Protein AF-A0A1A2D0D0-F1 (afdb_monomer_lite)

Foldseek 3Di:
DDDPPPPDDDDDDDPVRLVVLLVVCVVVCVVVVDDDDCLVVADLDDDDDDDDDDPVCVVCVVSVVLNVQLVPPVRRPNPDDDDDDD

Radius of gyration: 15.6 Å; chains: 1; bounding box: 46×33×27 Å

Secondary structure (DSSP, 8-state):
--------PPPPPPHHHHHHHHHHHHHHHHHH------GGGS-SS---------TTTTTTHHHHHHHHHHHSTTT-GGGSPPPP--

Sequence (86 aa):
MSRADTVSVPRAPTKADVAAALRLMEPLRKVIKPKVYGIENVPEKGALLVGNHNTLGGMVDAQLLAAERDADPNRSLAKRPLRSED

Structure (mmCIF, N/CA/C/O backbone):
data_AF-A0A1A2D0D0-F1
#
_entry.id   AF-A0A1A2D0D0-F1
#
loop_
_atom_site.group_PDB
_atom_site.id
_atom_site.type_symbol
_atom_site.label_atom_id
_atom_site.label_alt_id
_atom_site.label_comp_id
_atom_site.label_asym_id
_atom_site.label_entity_id
_atom_site.label_seq_id
_atom_site.pdbx_PDB_ins_code
_atom_site.Cartn_x
_atom_site.Cartn_y
_atom_site.Cartn_z
_atom_site.occupancy
_atom_site.B_iso_or_equiv
_atom_site.auth_seq_id
_atom_site.auth_comp_id
_atom_site.auth_asym_id
_atom_site.auth_atom_id
_atom_site.pdbx_PDB_model_num
ATOM 1 N N . MET A 1 1 ? 31.660 -21.547 -12.225 1.00 39.28 1 MET A N 1
ATOM 2 C CA . MET A 1 1 ? 30.980 -20.902 -11.079 1.00 39.28 1 MET A CA 1
ATOM 3 C C . MET A 1 1 ? 30.442 -19.572 -11.585 1.00 39.28 1 MET A C 1
ATOM 5 O O . MET A 1 1 ? 31.245 -18.742 -11.986 1.00 39.28 1 MET A O 1
ATOM 9 N N . SER A 1 2 ? 29.119 -19.430 -11.731 1.00 56.28 2 SER A N 1
ATOM 10 C CA . SER A 1 2 ? 28.514 -18.235 -12.341 1.00 56.28 2 SER A CA 1
ATOM 11 C C . SER A 1 2 ? 28.587 -17.051 -11.381 1.00 56.28 2 SER A C 1
ATOM 13 O O . SER A 1 2 ? 28.280 -17.196 -10.199 1.00 56.28 2 SER A O 1
ATOM 15 N N . ARG A 1 3 ? 29.017 -15.901 -11.900 1.00 52.72 3 ARG A N 1
ATOM 16 C CA . ARG A 1 3 ? 29.088 -14.611 -11.212 1.00 52.72 3 ARG A CA 1
ATOM 17 C C . ARG A 1 3 ? 27.675 -14.261 -10.738 1.00 52.72 3 ARG A C 1
ATOM 19 O O . ARG A 1 3 ? 26.765 -14.180 -11.555 1.00 52.72 3 ARG A O 1
ATOM 26 N N . ALA A 1 4 ? 27.477 -14.135 -9.430 1.00 59.81 4 ALA A N 1
ATOM 27 C CA . ALA A 1 4 ? 26.265 -13.531 -8.902 1.00 59.81 4 ALA A CA 1
ATOM 28 C C . ALA A 1 4 ? 26.312 -12.054 -9.302 1.00 59.81 4 ALA A C 1
ATOM 30 O O . ALA A 1 4 ? 27.041 -11.271 -8.693 1.00 59.81 4 ALA A O 1
ATOM 31 N N . ASP A 1 5 ? 25.618 -11.698 -10.380 1.00 60.66 5 ASP A N 1
ATOM 32 C CA . ASP A 1 5 ? 25.361 -10.302 -10.700 1.00 60.66 5 ASP A CA 1
ATOM 33 C C . ASP A 1 5 ? 24.665 -9.693 -9.483 1.00 60.66 5 ASP A C 1
ATOM 35 O O . ASP A 1 5 ? 23.609 -10.155 -9.048 1.00 60.66 5 ASP A O 1
ATOM 39 N N . THR A 1 6 ? 25.309 -8.712 -8.855 1.00 67.44 6 THR A N 1
ATOM 40 C CA . THR A 1 6 ? 24.766 -8.013 -7.694 1.00 67.44 6 THR A CA 1
ATOM 41 C C . THR A 1 6 ? 23.528 -7.245 -8.139 1.00 67.44 6 THR A C 1
ATOM 43 O O . THR A 1 6 ? 23.633 -6.136 -8.661 1.00 67.44 6 THR A O 1
ATOM 46 N N . VAL A 1 7 ? 22.353 -7.853 -7.972 1.00 73.81 7 VAL A N 1
ATOM 47 C CA . VAL A 1 7 ? 21.065 -7.205 -8.216 1.00 73.81 7 VAL A CA 1
ATOM 48 C C . VAL A 1 7 ? 20.933 -6.060 -7.217 1.00 73.81 7 VAL A C 1
ATOM 50 O O . VAL A 1 7 ? 20.791 -6.276 -6.014 1.00 73.81 7 VAL A O 1
ATOM 53 N N . SER A 1 8 ? 21.031 -4.829 -7.717 1.00 79.31 8 SER A N 1
ATOM 54 C CA . SER A 1 8 ? 20.818 -3.630 -6.914 1.00 79.31 8 SER A CA 1
ATOM 55 C C . SER A 1 8 ? 19.325 -3.487 -6.638 1.00 79.31 8 SER A C 1
ATOM 57 O O . SER A 1 8 ? 18.528 -3.303 -7.559 1.00 79.31 8 SER A O 1
ATOM 59 N N . VAL A 1 9 ? 18.941 -3.610 -5.367 1.00 77.56 9 VAL A N 1
ATOM 60 C CA . VAL A 1 9 ? 17.568 -3.335 -4.943 1.00 77.56 9 VAL A CA 1
ATOM 61 C C . VAL A 1 9 ? 17.373 -1.816 -4.948 1.00 77.56 9 VAL A C 1
ATOM 63 O O . VAL A 1 9 ? 18.165 -1.109 -4.317 1.00 77.56 9 VAL A O 1
ATOM 66 N N . PRO A 1 10 ? 16.346 -1.292 -5.639 1.00 78.12 10 PRO A N 1
ATOM 67 C CA . PRO A 1 10 ? 16.048 0.132 -5.624 1.00 78.12 10 PRO A CA 1
ATOM 68 C C . P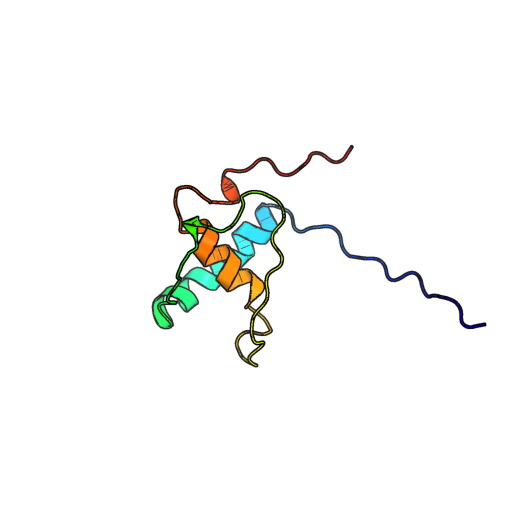RO A 1 10 ? 15.808 0.637 -4.201 1.00 78.12 10 PRO A C 1
ATOM 70 O O . PRO A 1 10 ? 15.303 -0.095 -3.345 1.00 78.12 10 PRO A O 1
ATOM 73 N N . ARG A 1 11 ? 16.122 1.914 -3.958 1.00 83.44 11 ARG A N 1
ATOM 74 C CA . ARG A 1 11 ? 15.811 2.552 -2.674 1.00 83.44 11 ARG A CA 1
ATOM 75 C C . ARG A 1 11 ? 14.322 2.416 -2.355 1.00 83.44 11 ARG A C 1
ATOM 77 O O . ARG A 1 11 ? 13.479 2.434 -3.256 1.00 83.44 11 ARG A O 1
ATOM 84 N N . ALA A 1 12 ? 14.004 2.353 -1.067 1.00 82.12 12 ALA A N 1
ATOM 85 C CA . ALA A 1 12 ? 12.617 2.391 -0.636 1.00 82.12 12 ALA A CA 1
ATOM 86 C C . ALA A 1 12 ? 11.931 3.683 -1.140 1.00 82.12 12 ALA A C 1
ATOM 88 O O . ALA A 1 12 ? 12.560 4.747 -1.139 1.00 82.12 12 ALA A O 1
ATOM 89 N N . PRO A 1 13 ? 10.653 3.617 -1.553 1.00 83.12 13 PRO A N 1
ATOM 90 C CA . PRO A 1 13 ? 9.896 4.799 -1.946 1.00 83.12 13 PRO A CA 1
ATOM 91 C C . PRO A 1 13 ? 9.829 5.829 -0.814 1.00 83.12 13 PRO A C 1
ATOM 93 O O . PRO A 1 13 ? 9.649 5.479 0.356 1.00 83.12 13 PRO A O 1
ATOM 96 N N . THR A 1 14 ? 9.923 7.112 -1.159 1.00 87.69 14 THR A N 1
ATOM 97 C CA . THR A 1 14 ? 9.725 8.202 -0.197 1.00 87.69 14 THR A CA 1
ATOM 98 C C . THR A 1 14 ? 8.234 8.408 0.092 1.00 87.69 14 THR A C 1
ATOM 100 O O . THR A 1 14 ? 7.364 7.945 -0.648 1.00 87.69 14 THR A O 1
ATOM 103 N N . LYS A 1 15 ? 7.893 9.169 1.144 1.00 82.50 15 LYS A N 1
ATOM 104 C CA . LYS A 1 15 ? 6.485 9.531 1.413 1.00 82.50 15 LYS A CA 1
ATOM 105 C C . LYS A 1 15 ? 5.832 10.264 0.247 1.00 82.50 15 LYS A C 1
ATOM 107 O O . LYS A 1 15 ? 4.639 10.088 0.022 1.00 82.50 15 LYS A O 1
ATOM 112 N N . ALA A 1 16 ? 6.593 11.110 -0.445 1.00 85.44 16 ALA A N 1
ATOM 113 C CA . ALA A 1 16 ? 6.092 11.863 -1.585 1.00 85.44 16 ALA A CA 1
ATOM 114 C C . ALA A 1 16 ? 5.730 10.917 -2.737 1.00 85.44 16 ALA A C 1
ATOM 116 O O . ALA A 1 16 ? 4.651 11.057 -3.309 1.00 85.44 16 ALA A O 1
ATOM 117 N N . ASP A 1 17 ? 6.570 9.907 -2.988 1.00 85.81 17 ASP A N 1
ATOM 118 C CA . ASP A 1 17 ? 6.324 8.880 -4.006 1.00 85.81 17 ASP A CA 1
ATOM 119 C C . ASP A 1 17 ? 5.054 8.081 -3.684 1.00 85.81 17 ASP A C 1
ATOM 121 O O . ASP A 1 17 ? 4.175 7.923 -4.533 1.00 85.81 17 ASP A O 1
ATOM 125 N N . VAL A 1 18 ? 4.907 7.645 -2.426 1.00 84.19 18 VAL A N 1
ATOM 126 C CA . VAL A 1 18 ? 3.704 6.933 -1.965 1.00 84.19 18 VAL A CA 1
ATOM 127 C C . VAL A 1 18 ? 2.470 7.825 -2.093 1.00 84.19 18 VAL A C 1
ATOM 129 O O . VAL A 1 18 ? 1.471 7.415 -2.674 1.00 84.19 18 VAL A O 1
ATOM 132 N N . ALA A 1 19 ? 2.531 9.072 -1.622 1.00 85.56 19 ALA A N 1
ATOM 133 C CA . ALA A 1 19 ? 1.403 9.996 -1.691 1.00 85.56 19 ALA A CA 1
ATOM 134 C C . ALA A 1 19 ? 0.996 10.337 -3.136 1.00 85.56 19 ALA A C 1
ATOM 136 O O . ALA A 1 19 ? -0.184 10.560 -3.404 1.00 85.56 19 ALA A O 1
ATOM 137 N N . ALA A 1 20 ? 1.945 10.398 -4.072 1.00 87.19 20 ALA A N 1
ATOM 138 C CA . ALA A 1 20 ? 1.651 10.579 -5.491 1.00 87.19 20 ALA A CA 1
ATOM 139 C C . ALA A 1 20 ? 0.928 9.353 -6.069 1.00 87.19 20 ALA A C 1
ATOM 141 O O . ALA A 1 20 ? -0.116 9.503 -6.705 1.00 87.19 20 ALA A O 1
ATOM 142 N N . ALA A 1 21 ? 1.418 8.145 -5.777 1.00 84.38 21 ALA A N 1
ATOM 143 C CA . ALA A 1 21 ? 0.779 6.902 -6.203 1.00 84.38 21 ALA A CA 1
ATOM 144 C C . ALA A 1 21 ? -0.650 6.761 -5.645 1.00 84.38 21 ALA A C 1
ATOM 146 O O . ALA A 1 21 ? -1.566 6.384 -6.374 1.00 84.38 21 ALA A O 1
ATOM 147 N N . LEU A 1 22 ? -0.867 7.127 -4.378 1.00 84.75 22 LEU A N 1
ATOM 148 C CA . LEU A 1 22 ? -2.186 7.080 -3.742 1.00 84.75 22 LEU A CA 1
ATOM 149 C C . LEU A 1 22 ? -3.199 8.027 -4.397 1.00 84.75 22 LEU A C 1
ATOM 151 O O . LEU A 1 22 ? -4.341 7.626 -4.621 1.00 84.75 22 LEU A O 1
ATOM 155 N N . ARG A 1 23 ? -2.787 9.247 -4.767 1.00 87.12 23 ARG A N 1
ATOM 156 C CA . ARG A 1 23 ? -3.655 10.207 -5.475 1.00 87.12 23 ARG A CA 1
ATOM 157 C C . ARG A 1 23 ? -4.118 9.679 -6.830 1.00 87.12 23 ARG A C 1
ATOM 159 O O . ARG A 1 23 ? -5.273 9.865 -7.196 1.00 87.12 23 ARG A O 1
ATOM 166 N N . LEU A 1 24 ? -3.242 8.978 -7.551 1.00 86.06 24 LEU A N 1
ATOM 167 C CA . LEU A 1 24 ? -3.599 8.340 -8.822 1.00 86.06 24 LEU A CA 1
ATOM 168 C C . LEU A 1 24 ? -4.632 7.215 -8.639 1.00 86.06 24 LEU A C 1
ATOM 170 O O . LEU A 1 24 ? -5.402 6.939 -9.556 1.00 86.06 24 LEU A O 1
ATOM 174 N N . MET A 1 25 ? -4.683 6.590 -7.458 1.00 83.69 25 MET A N 1
ATOM 175 C CA . MET A 1 25 ? -5.621 5.507 -7.143 1.00 83.69 25 MET A CA 1
ATOM 176 C C . MET A 1 25 ? -6.991 5.981 -6.651 1.00 83.69 25 MET A C 1
ATOM 178 O O . MET A 1 25 ? -7.953 5.217 -6.721 1.00 83.69 25 MET A O 1
ATOM 182 N N . GLU A 1 26 ? -7.132 7.224 -6.186 1.00 85.44 26 GLU A N 1
ATOM 183 C CA . GLU A 1 26 ? -8.413 7.772 -5.717 1.00 85.44 26 GLU A CA 1
ATOM 184 C C . GLU A 1 26 ? -9.602 7.574 -6.680 1.00 85.44 26 GLU A C 1
ATOM 186 O O . GLU A 1 26 ? -10.657 7.126 -6.215 1.00 85.44 26 GLU A O 1
ATOM 191 N N . PRO A 1 27 ? -9.501 7.871 -7.994 1.00 87.31 27 PRO A N 1
ATOM 192 C CA . PRO A 1 27 ? -10.621 7.653 -8.908 1.00 87.31 27 PRO A CA 1
ATOM 193 C C . PRO A 1 27 ? -10.962 6.167 -9.045 1.00 87.31 27 PRO A C 1
ATOM 195 O O . PRO A 1 27 ? -12.136 5.801 -8.990 1.00 87.31 27 PRO A O 1
ATOM 198 N N . LEU A 1 28 ? -9.948 5.303 -9.149 1.00 82.94 28 LEU A N 1
ATOM 199 C CA . LEU A 1 28 ? -10.137 3.862 -9.298 1.00 82.94 28 LEU A CA 1
ATOM 200 C C . LEU A 1 28 ? -10.858 3.265 -8.082 1.00 82.94 28 LEU A C 1
ATOM 202 O O . LEU A 1 28 ? -11.810 2.502 -8.241 1.00 82.94 28 LEU A O 1
ATOM 206 N N . ARG A 1 29 ? -10.479 3.678 -6.867 1.00 84.25 29 ARG A N 1
ATOM 207 C CA . ARG A 1 29 ? -11.107 3.229 -5.613 1.00 84.25 29 ARG A CA 1
ATOM 208 C C . ARG A 1 29 ? -12.593 3.563 -5.536 1.00 84.25 29 ARG A C 1
ATOM 210 O O . ARG A 1 29 ? -13.378 2.746 -5.058 1.00 84.25 29 ARG A O 1
ATOM 217 N N . LYS A 1 30 ? -13.002 4.734 -6.035 1.00 86.38 30 LYS A N 1
ATOM 218 C CA . LYS A 1 30 ? -14.421 5.136 -6.074 1.00 86.38 30 LYS A CA 1
ATOM 219 C C . LYS A 1 30 ? -15.247 4.252 -7.007 1.00 86.38 30 LYS A C 1
ATOM 221 O O . LYS A 1 30 ? -16.416 4.003 -6.718 1.00 86.38 30 LYS A O 1
ATOM 226 N N . VAL A 1 31 ? -14.641 3.786 -8.100 1.00 86.50 31 VAL A N 1
ATOM 227 C CA . VAL A 1 31 ? -15.288 2.914 -9.087 1.00 86.50 31 VAL A CA 1
ATOM 228 C C . VAL A 1 31 ? -15.411 1.489 -8.555 1.00 86.50 31 VAL A C 1
ATOM 230 O O . VAL A 1 31 ? -16.505 0.932 -8.565 1.00 86.50 31 VAL A O 1
ATOM 233 N N . ILE A 1 32 ? -14.316 0.909 -8.055 1.00 81.69 32 ILE A N 1
ATOM 234 C CA . ILE A 1 32 ? -14.297 -0.509 -7.663 1.00 81.69 32 ILE A CA 1
ATOM 235 C C . ILE A 1 32 ? -14.827 -0.763 -6.247 1.00 81.69 32 ILE A C 1
ATOM 237 O O . ILE A 1 32 ? -15.131 -1.909 -5.929 1.00 81.69 32 ILE A O 1
ATOM 241 N N . LYS A 1 33 ? -14.940 0.281 -5.407 1.00 83.12 33 LYS A N 1
ATOM 242 C CA . LYS A 1 33 ? -15.418 0.227 -4.010 1.00 83.12 33 LYS A CA 1
ATOM 243 C C . LYS A 1 33 ? -14.872 -0.999 -3.263 1.00 83.12 33 LYS A C 1
ATOM 245 O O . LYS A 1 33 ? -15.632 -1.919 -2.942 1.00 83.12 33 LYS A O 1
ATOM 250 N N . PRO A 1 34 ? -13.552 -1.041 -3.034 1.00 80.69 34 PRO A N 1
ATOM 251 C CA . PRO A 1 34 ? -12.895 -2.220 -2.491 1.00 80.69 34 PRO A CA 1
ATOM 252 C C . PRO A 1 34 ? -13.442 -2.553 -1.100 1.00 80.69 34 PRO A C 1
ATOM 254 O O . PRO A 1 34 ? -13.709 -1.672 -0.284 1.00 80.69 34 PRO A O 1
ATOM 257 N N . LYS A 1 35 ? -13.625 -3.849 -0.840 1.00 82.50 35 LYS A N 1
ATOM 258 C CA . LYS A 1 35 ? -14.008 -4.362 0.478 1.00 82.50 35 LYS A CA 1
ATOM 259 C C . LYS A 1 35 ? -12.756 -4.806 1.213 1.00 82.50 35 LYS A C 1
ATOM 261 O O . LYS A 1 35 ? -11.966 -5.573 0.670 1.00 82.50 35 LYS A O 1
ATOM 266 N N . VAL A 1 36 ? -12.609 -4.343 2.445 1.00 82.31 36 VAL A N 1
ATOM 267 C CA . VAL A 1 36 ? -11.444 -4.607 3.288 1.00 82.31 36 VAL A CA 1
ATOM 268 C C . VAL A 1 36 ? -11.939 -5.194 4.598 1.00 82.31 36 VAL A C 1
ATOM 270 O O . VAL A 1 36 ? -12.896 -4.690 5.183 1.00 82.31 36 VAL A O 1
ATOM 273 N N . TYR A 1 37 ? -11.290 -6.260 5.048 1.00 83.38 37 TYR A N 1
ATOM 274 C CA . TYR A 1 37 ? -11.605 -6.941 6.297 1.00 83.38 37 TYR A CA 1
ATOM 275 C C . TYR A 1 37 ? -10.334 -7.050 7.131 1.00 83.38 37 TYR A C 1
ATOM 277 O O . TYR A 1 37 ? -9.272 -7.355 6.588 1.00 83.38 37 TYR A O 1
ATOM 285 N N . GLY A 1 38 ? -10.437 -6.824 8.440 1.00 84.25 38 GLY A N 1
ATOM 286 C CA . GLY A 1 38 ? -9.332 -7.078 9.359 1.00 84.25 38 GLY A CA 1
ATOM 287 C C . GLY A 1 38 ? -8.165 -6.091 9.269 1.00 84.25 38 GLY A C 1
ATOM 288 O O . GLY A 1 38 ? -7.073 -6.426 9.725 1.00 84.25 38 GLY A O 1
ATOM 289 N N . ILE A 1 39 ? -8.355 -4.902 8.683 1.00 82.12 39 ILE A N 1
ATOM 290 C CA . ILE A 1 39 ? -7.294 -3.887 8.547 1.00 82.12 39 ILE A CA 1
ATOM 291 C C . ILE A 1 39 ? -6.763 -3.424 9.912 1.00 82.12 39 ILE A C 1
ATOM 293 O O . ILE A 1 39 ? -5.583 -3.105 10.064 1.00 82.12 39 ILE A O 1
ATOM 297 N N . GLU A 1 40 ? -7.616 -3.474 10.931 1.00 80.56 40 GLU A N 1
ATOM 298 C CA . GLU A 1 40 ? -7.294 -3.194 12.321 1.00 80.56 40 GLU A CA 1
ATOM 299 C C . GLU A 1 40 ? -6.258 -4.172 12.896 1.00 80.56 40 GLU A C 1
ATOM 301 O O . GLU A 1 40 ? -5.458 -3.774 13.747 1.00 80.56 40 GLU A O 1
ATOM 306 N N . ASN A 1 41 ? -6.210 -5.404 12.377 1.00 81.75 41 ASN A N 1
ATOM 307 C CA . ASN A 1 41 ? -5.298 -6.463 12.820 1.00 81.75 41 ASN A CA 1
ATOM 308 C C . ASN A 1 41 ? -3.925 -6.390 12.142 1.00 81.75 41 ASN A C 1
ATOM 310 O O . ASN A 1 41 ? -3.009 -7.118 12.526 1.00 81.75 41 ASN A O 1
ATOM 314 N N . VAL A 1 42 ? -3.759 -5.527 11.134 1.00 78.56 42 VAL A N 1
ATOM 315 C CA . VAL A 1 42 ? -2.471 -5.369 10.458 1.00 78.56 42 VAL A CA 1
ATOM 316 C C . VAL A 1 42 ? -1.495 -4.670 11.409 1.00 78.56 42 VAL A C 1
ATOM 318 O O . VAL A 1 42 ? -1.773 -3.552 11.862 1.00 78.56 42 VAL A O 1
ATOM 321 N N . PRO A 1 43 ? -0.341 -5.289 11.717 1.00 77.88 43 PRO A N 1
ATOM 322 C CA . PRO A 1 43 ? 0.626 -4.714 12.634 1.00 77.88 43 PRO A CA 1
ATOM 323 C C . PRO A 1 43 ? 1.197 -3.419 12.064 1.00 77.88 43 PRO A C 1
ATOM 325 O O . PRO A 1 43 ? 1.392 -3.257 10.858 1.00 77.88 43 PRO A O 1
ATOM 328 N N . GLU A 1 44 ? 1.517 -2.479 12.949 1.00 74.56 44 GLU A N 1
ATOM 329 C CA . GLU A 1 44 ? 2.074 -1.203 12.517 1.00 74.56 44 GLU A CA 1
ATOM 330 C C . GL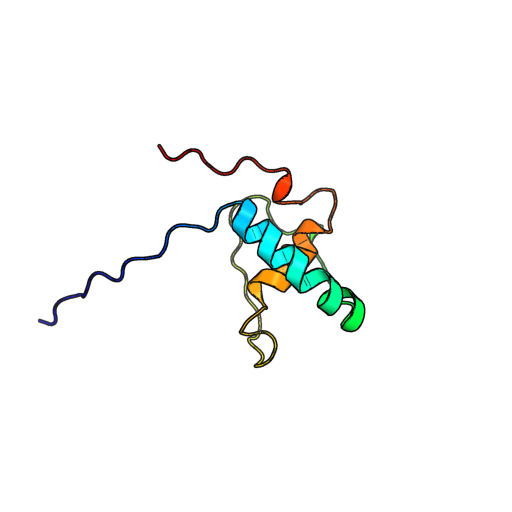U A 1 44 ? 3.435 -1.382 11.839 1.00 74.56 44 GLU A C 1
ATOM 332 O O . GLU A 1 44 ? 3.768 -0.643 10.915 1.00 74.56 44 GLU A O 1
ATOM 337 N N . LYS A 1 45 ? 4.255 -2.342 12.261 1.00 76.19 45 LYS A N 1
ATOM 338 C CA . LYS A 1 45 ? 5.574 -2.595 11.671 1.00 76.19 45 LYS A CA 1
ATOM 339 C C . LYS A 1 45 ? 5.695 -4.065 11.303 1.00 76.19 45 LYS A C 1
ATOM 341 O O . LYS A 1 45 ? 5.348 -4.911 12.115 1.00 76.19 45 LYS A O 1
ATOM 346 N N . GLY A 1 46 ? 6.241 -4.326 10.114 1.00 69.88 46 GLY A N 1
ATOM 347 C CA . GLY A 1 46 ? 6.514 -5.675 9.622 1.00 69.88 46 GLY A CA 1
ATOM 348 C C . GLY A 1 46 ? 5.238 -6.464 9.332 1.00 69.88 46 GLY A C 1
ATOM 349 O O . GLY A 1 46 ? 4.679 -7.095 10.218 1.00 69.88 46 GLY A O 1
ATOM 350 N N . ALA A 1 47 ? 4.803 -6.457 8.074 1.00 77.56 47 ALA A N 1
ATOM 351 C CA . ALA A 1 47 ? 3.710 -7.295 7.597 1.00 77.56 47 ALA A CA 1
ATOM 352 C C . ALA A 1 47 ? 4.117 -7.928 6.266 1.00 77.56 47 ALA A C 1
ATOM 354 O O . ALA A 1 47 ? 4.625 -7.233 5.384 1.00 77.56 47 ALA A O 1
ATOM 355 N N . LEU A 1 48 ? 3.891 -9.235 6.129 1.00 78.62 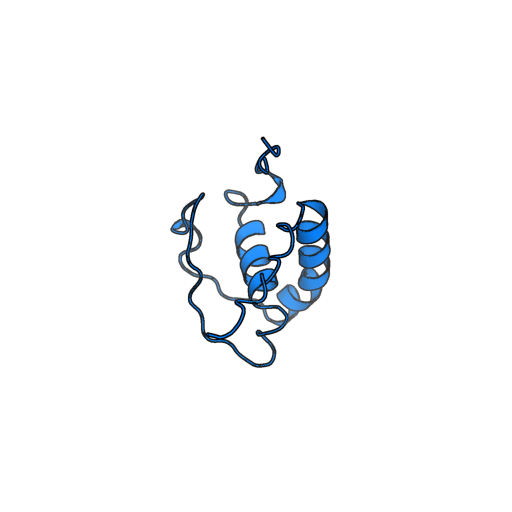48 LEU A N 1
ATOM 356 C CA . LEU A 1 48 ? 3.983 -9.906 4.841 1.00 78.62 48 LEU A CA 1
ATOM 357 C C . LEU A 1 48 ? 2.605 -9.868 4.190 1.00 78.62 48 LEU A C 1
ATOM 359 O O . LEU A 1 48 ? 1.629 -10.368 4.745 1.00 78.62 48 LEU A O 1
ATOM 363 N N . LEU A 1 49 ? 2.539 -9.256 3.016 1.00 73.62 49 LEU A N 1
ATOM 364 C CA . LEU A 1 49 ? 1.316 -9.163 2.238 1.00 73.62 49 LEU A CA 1
ATOM 365 C C . LEU A 1 49 ? 1.250 -10.376 1.319 1.00 73.62 49 LEU A C 1
ATOM 367 O O . LEU A 1 49 ? 2.081 -10.526 0.426 1.00 73.62 49 LEU A O 1
ATOM 371 N N . VAL A 1 50 ? 0.275 -11.246 1.564 1.00 75.94 50 VAL A N 1
ATOM 372 C CA . VAL A 1 50 ? 0.024 -12.434 0.748 1.00 75.94 50 VAL A CA 1
ATOM 373 C C . VAL A 1 50 ? -1.330 -12.252 0.085 1.00 75.94 50 VAL A C 1
ATOM 375 O O . VAL A 1 50 ? -2.340 -12.075 0.762 1.00 75.94 50 VAL A O 1
ATOM 378 N N . GLY A 1 51 ? -1.349 -12.267 -1.240 1.00 72.25 51 GLY A N 1
ATOM 379 C CA . GLY A 1 51 ? -2.562 -12.063 -2.014 1.00 72.25 51 GLY A CA 1
ATOM 380 C C . GLY A 1 51 ? -2.447 -12.687 -3.394 1.00 72.25 51 GLY A C 1
ATOM 3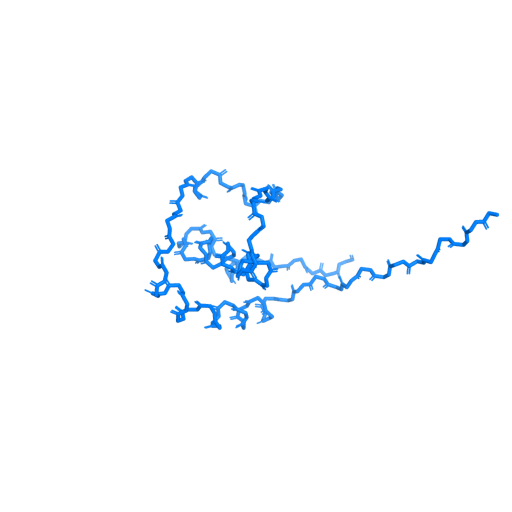81 O O . GLY A 1 51 ? -1.348 -12.907 -3.903 1.00 72.25 51 GLY A O 1
ATOM 382 N N . ASN A 1 52 ? -3.599 -12.975 -3.990 1.00 77.12 52 ASN A N 1
ATOM 383 C CA . ASN A 1 52 ? -3.660 -13.435 -5.369 1.00 77.12 52 ASN A CA 1
ATOM 384 C C . ASN A 1 52 ? -3.329 -12.274 -6.309 1.00 77.12 52 ASN A C 1
ATOM 386 O O . ASN A 1 52 ? -3.899 -11.193 -6.184 1.00 77.12 52 ASN A O 1
ATOM 390 N N . HIS A 1 53 ? -2.448 -12.528 -7.271 1.00 70.19 53 HIS A N 1
ATOM 391 C CA . HIS A 1 53 ? -2.075 -11.566 -8.298 1.00 70.19 53 HIS A CA 1
ATOM 392 C C . HIS A 1 53 ? -3.037 -11.693 -9.482 1.00 70.19 53 HIS A C 1
ATOM 394 O O . HIS A 1 53 ? -3.086 -12.745 -10.122 1.00 70.19 53 HIS A O 1
ATOM 400 N N . ASN A 1 54 ? -3.826 -10.656 -9.772 1.00 60.34 54 ASN A N 1
ATOM 401 C CA . ASN A 1 54 ? -4.669 -10.624 -10.974 1.00 60.34 54 ASN A CA 1
ATOM 402 C C . ASN A 1 54 ? -4.116 -9.610 -11.987 1.00 60.34 54 ASN A C 1
ATOM 404 O O . ASN A 1 54 ? -3.439 -8.669 -11.604 1.00 60.34 54 ASN A O 1
ATOM 408 N N . THR A 1 55 ? -4.393 -9.770 -13.280 1.00 52.34 55 THR A N 1
ATOM 409 C CA . THR A 1 55 ? -3.762 -8.992 -14.367 1.00 52.34 55 THR A CA 1
ATOM 410 C C . THR A 1 55 ? -4.058 -7.483 -14.342 1.00 52.34 55 THR A C 1
ATOM 412 O O . THR A 1 55 ? -3.290 -6.706 -14.899 1.00 52.34 55 THR A O 1
ATOM 415 N N . LEU A 1 56 ? -5.145 -7.056 -13.690 1.00 55.56 56 LEU A N 1
ATOM 416 C CA . LEU A 1 56 ? -5.468 -5.645 -13.418 1.00 55.56 56 LEU A CA 1
ATOM 417 C C . LEU A 1 56 ? -4.869 -5.168 -12.084 1.00 55.56 56 LEU A C 1
ATOM 419 O O . LEU A 1 56 ? -4.574 -3.988 -11.934 1.00 55.56 56 LEU A O 1
ATOM 423 N N . GLY A 1 57 ? -4.672 -6.091 -11.144 1.00 52.56 57 GLY A N 1
ATOM 4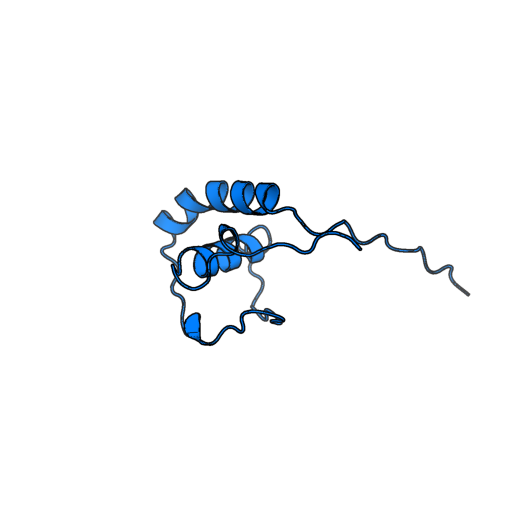24 C CA . GLY A 1 57 ? -4.060 -5.915 -9.836 1.00 52.56 57 GLY A CA 1
ATOM 425 C C . GLY A 1 57 ? -2.536 -5.904 -9.882 1.00 52.56 57 GLY A C 1
ATOM 426 O O . GLY A 1 57 ? -1.916 -5.162 -9.145 1.0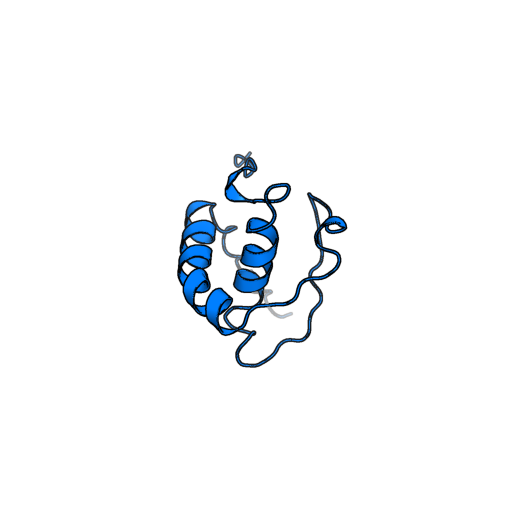0 52.56 57 GLY A O 1
ATOM 427 N N . GLY A 1 58 ? -1.879 -6.575 -10.823 1.00 57.25 58 GLY A N 1
ATOM 428 C CA . GLY A 1 58 ? -0.426 -6.714 -10.766 1.00 57.25 58 GLY A CA 1
ATOM 429 C C . GLY A 1 58 ? 0.383 -5.428 -10.935 1.00 57.25 58 GLY A C 1
ATOM 430 O O . GLY A 1 58 ? 1.520 -5.347 -10.476 1.00 57.25 58 GLY A O 1
ATOM 431 N N . MET A 1 59 ? -0.221 -4.399 -11.534 1.00 67.69 59 MET A N 1
ATOM 432 C CA . MET A 1 59 ? 0.342 -3.047 -11.599 1.00 67.69 59 MET A CA 1
ATOM 433 C C . MET A 1 59 ? 0.022 -2.184 -10.372 1.00 67.69 59 MET A C 1
ATOM 435 O O . MET A 1 59 ? 0.749 -1.225 -10.112 1.00 67.69 59 MET A O 1
ATOM 439 N N . VAL A 1 60 ? -1.070 -2.476 -9.657 1.00 74.06 60 VAL A N 1
ATOM 440 C CA . VAL A 1 60 ? -1.651 -1.576 -8.644 1.00 74.06 60 VAL A CA 1
ATOM 441 C C . VAL A 1 60 ? -1.949 -2.237 -7.293 1.00 74.06 60 VAL A C 1
ATOM 443 O O . VAL A 1 60 ? -2.462 -1.566 -6.407 1.00 74.06 60 VAL A O 1
ATOM 446 N N . ASP A 1 61 ? -1.640 -3.520 -7.096 1.00 76.31 61 ASP A N 1
ATOM 447 C CA . ASP A 1 61 ? -2.008 -4.315 -5.913 1.00 76.31 61 ASP A CA 1
ATOM 448 C C . ASP A 1 61 ? -1.435 -3.669 -4.651 1.00 76.31 61 ASP A C 1
ATOM 450 O O . ASP A 1 61 ? -2.136 -3.434 -3.664 1.00 76.31 61 ASP A O 1
ATOM 454 N N . ALA A 1 62 ? -0.151 -3.312 -4.715 1.00 77.12 62 ALA A N 1
ATOM 455 C CA . ALA A 1 62 ? 0.552 -2.662 -3.621 1.00 77.12 62 ALA A CA 1
ATOM 456 C C . ALA A 1 62 ? -0.027 -1.271 -3.322 1.00 77.12 62 ALA A C 1
ATOM 458 O O . ALA A 1 62 ? -0.192 -0.903 -2.159 1.00 77.12 62 ALA A O 1
ATOM 459 N N . GLN A 1 63 ? -0.364 -0.503 -4.358 1.00 79.44 63 GLN A N 1
ATOM 460 C CA . GLN A 1 63 ? -0.908 0.846 -4.242 1.00 79.44 63 GLN A CA 1
ATOM 461 C C . GLN A 1 63 ? -2.339 0.821 -3.707 1.00 79.44 63 GLN A C 1
ATOM 463 O O . GLN A 1 63 ? -2.681 1.637 -2.856 1.00 79.44 63 GLN A O 1
ATOM 468 N N . LEU A 1 64 ? -3.165 -0.121 -4.165 1.00 79.44 64 LEU A N 1
ATOM 469 C CA . LEU A 1 64 ? -4.538 -0.289 -3.713 1.00 79.44 64 LEU A CA 1
ATOM 470 C C . LEU A 1 64 ? -4.561 -0.682 -2.238 1.00 79.44 64 LEU A C 1
ATOM 472 O O . LEU A 1 64 ? -5.265 -0.062 -1.446 1.00 79.44 64 LEU A O 1
ATOM 476 N N . LEU A 1 65 ? -3.723 -1.640 -1.843 1.00 80.69 65 LEU A N 1
ATOM 477 C CA . LEU A 1 65 ? -3.623 -2.045 -0.448 1.00 80.69 65 LEU A CA 1
ATOM 478 C C . LEU A 1 65 ? -3.076 -0.924 0.447 1.00 80.69 65 LEU A C 1
ATOM 480 O O . LEU A 1 65 ? -3.596 -0.695 1.540 1.00 80.69 65 LEU A O 1
ATOM 484 N N . ALA A 1 66 ? -2.059 -0.195 -0.022 1.00 79.81 66 ALA A N 1
ATOM 485 C CA . ALA A 1 66 ? -1.555 0.981 0.680 1.00 79.81 66 ALA A CA 1
ATOM 486 C C . ALA A 1 66 ? -2.649 2.048 0.841 1.00 79.81 66 ALA A C 1
ATOM 488 O O . ALA A 1 66 ? -2.760 2.643 1.909 1.00 79.81 66 ALA A O 1
ATOM 489 N N . ALA A 1 67 ? -3.487 2.252 -0.177 1.00 82.56 67 ALA A N 1
ATOM 490 C CA . ALA A 1 67 ? -4.567 3.231 -0.147 1.00 82.56 67 ALA A CA 1
ATOM 491 C C . ALA A 1 67 ? -5.682 2.864 0.832 1.00 82.56 67 ALA A C 1
ATOM 493 O O . ALA A 1 67 ? -6.220 3.746 1.502 1.00 82.56 67 ALA A O 1
ATOM 494 N N . GLU A 1 68 ? -6.024 1.581 0.928 1.00 82.06 68 GLU A N 1
ATOM 495 C CA . GLU A 1 68 ? -6.998 1.098 1.905 1.00 82.06 68 GLU A CA 1
ATOM 496 C C . GLU A 1 68 ? -6.486 1.232 3.334 1.00 82.06 68 GLU A C 1
ATOM 498 O O . GLU A 1 68 ? -7.198 1.727 4.205 1.00 82.06 68 GLU A O 1
ATOM 503 N N . ARG A 1 69 ? -5.214 0.896 3.563 1.00 77.94 69 ARG A N 1
ATOM 504 C CA . ARG A 1 69 ? -4.581 1.120 4.862 1.00 77.94 69 ARG A CA 1
ATOM 505 C C . ARG A 1 69 ? -4.507 2.607 5.225 1.00 77.94 69 ARG A C 1
ATOM 507 O O . ARG A 1 69 ? -4.693 2.949 6.389 1.00 77.94 69 ARG A O 1
ATOM 514 N N . ASP A 1 70 ? -4.236 3.486 4.261 1.00 77.12 70 ASP A N 1
ATOM 515 C CA . ASP A 1 70 ? -4.119 4.929 4.504 1.00 77.12 70 ASP A CA 1
ATOM 516 C C . ASP A 1 70 ? -5.457 5.648 4.668 1.00 77.12 70 ASP A C 1
ATOM 518 O O . ASP A 1 70 ? -5.504 6.713 5.287 1.00 77.12 70 ASP A O 1
ATOM 522 N N . ALA A 1 71 ? -6.534 5.069 4.138 1.00 77.94 71 ALA A N 1
ATOM 523 C CA . ALA A 1 71 ? -7.887 5.554 4.369 1.00 77.94 71 ALA A CA 1
ATOM 524 C C . ALA A 1 71 ? -8.381 5.276 5.795 1.00 77.94 71 ALA A C 1
ATOM 526 O O . ALA A 1 71 ? -9.286 5.970 6.257 1.00 77.94 71 ALA A O 1
ATOM 527 N N . ASP A 1 72 ? -7.776 4.322 6.510 1.00 74.81 72 ASP A N 1
ATOM 528 C CA . ASP A 1 72 ? -8.010 4.157 7.940 1.00 74.81 72 ASP A CA 1
ATOM 529 C C . ASP A 1 72 ? -7.319 5.304 8.720 1.00 74.81 72 ASP A C 1
ATOM 531 O O . ASP A 1 72 ? -6.082 5.436 8.702 1.00 74.81 72 ASP A O 1
ATOM 535 N N . PRO A 1 73 ? -8.089 6.153 9.434 1.00 67.69 73 PRO A N 1
ATOM 536 C CA . PRO A 1 73 ? -7.565 7.336 10.112 1.00 67.69 73 PRO A CA 1
ATOM 537 C C . PRO A 1 73 ? -6.524 7.020 11.198 1.00 67.69 73 PRO A C 1
ATOM 539 O O . PRO A 1 73 ? -5.711 7.902 11.512 1.00 67.69 73 PRO A O 1
ATOM 542 N N . ASN A 1 74 ? -6.516 5.787 11.719 1.00 69.31 74 ASN A N 1
ATOM 543 C CA . ASN A 1 74 ? -5.604 5.302 12.754 1.00 69.31 74 ASN A CA 1
ATOM 544 C C . ASN A 1 74 ? -4.314 4.682 12.187 1.00 69.31 74 ASN A C 1
ATOM 546 O O . ASN A 1 74 ? -3.405 4.362 12.952 1.00 69.31 74 ASN A O 1
ATOM 550 N N . ARG A 1 75 ? -4.206 4.476 10.863 1.00 66.31 75 ARG A N 1
ATOM 551 C CA . ARG A 1 75 ? -3.131 3.655 10.257 1.00 66.31 75 ARG A CA 1
ATOM 552 C C . ARG A 1 75 ? -2.361 4.329 9.105 1.00 66.31 75 ARG A C 1
ATOM 554 O O . ARG A 1 75 ? -1.388 3.735 8.617 1.00 66.31 75 ARG A O 1
ATOM 561 N N . SER A 1 76 ? -2.722 5.565 8.741 1.00 63.81 76 SER A N 1
ATOM 562 C CA . SER A 1 76 ? -2.124 6.366 7.655 1.00 63.81 76 SER A CA 1
ATOM 563 C C . SER A 1 76 ? -0.592 6.490 7.697 1.00 63.81 76 SER A C 1
ATOM 565 O O . SER A 1 76 ? -0.008 6.995 8.657 1.00 63.81 76 SER A O 1
ATOM 567 N N . LEU A 1 77 ? 0.069 6.084 6.608 1.00 62.28 77 LEU A N 1
ATOM 568 C CA . LEU A 1 77 ? 1.509 6.193 6.358 1.00 62.28 77 LEU A CA 1
ATOM 569 C C . LEU A 1 77 ? 2.002 7.639 6.309 1.00 62.28 77 LEU A C 1
ATOM 571 O O . LEU A 1 77 ? 3.108 7.915 6.777 1.00 62.28 77 LEU A O 1
ATOM 575 N N . ALA A 1 78 ? 1.189 8.568 5.801 1.00 58.97 78 ALA A N 1
ATOM 576 C CA . ALA A 1 78 ? 1.534 9.989 5.749 1.00 58.97 78 ALA A CA 1
ATOM 577 C C . ALA A 1 78 ? 1.880 10.551 7.142 1.00 58.97 78 ALA A C 1
ATOM 579 O O . ALA A 1 78 ? 2.785 11.380 7.280 1.00 58.97 78 ALA A O 1
ATOM 580 N N . LYS A 1 79 ? 1.219 10.028 8.184 1.00 58.72 79 LYS A N 1
ATOM 581 C CA . LYS A 1 79 ? 1.392 10.438 9.583 1.00 58.72 79 LYS A CA 1
ATOM 582 C C . LYS A 1 79 ? 2.580 9.771 10.291 1.00 58.72 79 LYS A C 1
ATOM 584 O O . LYS A 1 79 ? 2.872 10.121 11.429 1.00 58.72 79 LYS A O 1
ATOM 589 N N . ARG A 1 80 ? 3.287 8.825 9.658 1.00 58.72 80 ARG A N 1
ATOM 590 C CA . ARG A 1 80 ? 4.353 8.039 10.314 1.00 58.72 80 ARG A CA 1
ATOM 591 C C . ARG A 1 80 ? 5.741 8.571 9.980 1.00 58.72 80 ARG A C 1
ATOM 593 O O . ARG A 1 80 ? 5.984 8.850 8.812 1.00 58.72 80 ARG A O 1
ATOM 600 N N . PRO A 1 81 ? 6.686 8.692 10.924 1.00 51.78 81 PRO A N 1
ATOM 601 C CA . PRO A 1 81 ? 8.079 8.987 10.591 1.00 51.78 81 PRO A CA 1
ATOM 602 C C . PRO A 1 81 ? 8.640 7.865 9.701 1.00 51.78 81 PRO A C 1
ATOM 604 O O . PRO A 1 81 ? 8.590 6.698 10.087 1.00 51.78 81 PRO A O 1
ATOM 607 N N . LEU A 1 82 ? 9.130 8.198 8.501 1.00 54.97 82 LEU A N 1
ATOM 608 C CA . LEU A 1 82 ? 10.017 7.283 7.778 1.00 54.97 82 LEU A CA 1
ATOM 609 C C . LEU A 1 82 ? 11.410 7.455 8.379 1.00 54.97 82 LEU A C 1
ATOM 611 O O . LEU A 1 82 ? 11.780 8.563 8.764 1.00 54.97 82 LEU A O 1
ATOM 615 N N . ARG A 1 83 ? 12.132 6.343 8.495 1.00 49.03 83 ARG A N 1
ATOM 616 C CA . ARG A 1 83 ? 13.490 6.278 9.035 1.00 49.03 83 ARG A CA 1
ATOM 617 C C . ARG A 1 83 ? 14.381 7.338 8.365 1.00 49.03 83 ARG A C 1
ATOM 619 O O . ARG A 1 83 ? 14.407 7.409 7.139 1.00 49.03 83 ARG A O 1
ATOM 626 N N . SER A 1 84 ? 15.078 8.140 9.172 1.00 46.56 84 SER A N 1
ATOM 627 C CA . SER A 1 84 ? 16.299 8.829 8.753 1.00 46.56 84 SER A CA 1
ATOM 628 C C . SER A 1 84 ? 17.355 7.764 8.484 1.00 46.56 84 SER A C 1
ATOM 630 O O . SER A 1 84 ? 17.517 6.838 9.280 1.00 46.56 84 SER A O 1
ATOM 632 N N . GLU A 1 85 ? 17.991 7.839 7.322 1.00 51.62 85 GLU A N 1
ATOM 633 C CA . GLU A 1 85 ? 19.125 6.992 6.972 1.00 51.62 85 GLU A CA 1
ATOM 634 C C . GLU A 1 85 ? 20.265 7.289 7.963 1.00 51.62 85 GLU A C 1
ATOM 636 O O . GLU A 1 85 ? 20.889 8.341 7.874 1.00 51.62 85 GLU A O 1
ATOM 641 N N . ASP A 1 86 ? 20.454 6.393 8.937 1.00 39.81 86 ASP A N 1
ATOM 642 C CA . ASP A 1 86 ? 21.738 6.160 9.613 1.00 39.81 86 ASP A CA 1
ATOM 643 C C . ASP A 1 86 ? 22.461 5.029 8.875 1.00 39.81 86 ASP A C 1
ATOM 645 O O . ASP A 1 86 ? 21.784 3.990 8.617 1.00 39.81 86 ASP A O 1
#

pLDDT: mean 73.49, std 12.26, range [39.28, 87.69]